Protein AF-E1JIX4-F1 (afdb_monomer_lite)

pLDDT: mean 81.87, std 12.46, range [42.34, 94.44]

Secondary structure (DSSP, 8-state):
-HHHHHHHHHHHHH-TTHHHHHHHHHHHHHHHHHHHHHHHHHHHHHHHHHHHHS---THHHHHHHHHHHHHHHHHHHHHHHHHHHHHHHHHHHHHSTTGGG--

InterPro domains:
  IPR026788 Transmembrane protein 141 [PF15110] (4-94)
  IPR026788 Transmembrane protein 141 [PTHR47229] (4-101)
  IPR038259 Tmem141 superfamily [G3DSA:1.10.3350.20] (1-102)

Foldseek 3Di:
DVVVVVVVVVVCVVQVCVVVLVVLLVVLLVVLVVQLVVQLVVQLVVVVVVCVVPVDDPVVSNVVSNVRSNVVSCVSSVVSNVVSVVVSVVVVVVVPPVVVPDD

Organism: Drosophila melanogaster (NCBI:txid7227)

Sequence (103 aa):
MNDIKRLKDQQREKHPGFDGYMDCMTRSLFTGLATFCLSFSGTYFAQKIVQSKIRYPIKYNILISSLVATGVSYQITSTRTKACQAAWMAFEDKHSVLKEKTF

Structure (mmCIF, N/CA/C/O backbone):
data_AF-E1JIX4-F1
#
_entry.id   AF-E1JIX4-F1
#
loop_
_atom_site.group_PDB
_atom_site.id
_atom_site.type_symbol
_atom_site.label_atom_id
_atom_site.label_alt_id
_atom_site.label_comp_id
_atom_site.label_asym_id
_atom_site.label_entity_id
_atom_site.label_seq_id
_atom_site.pdbx_PDB_ins_code
_atom_site.Cartn_x
_atom_site.Cartn_y
_atom_site.Cartn_z
_atom_site.occupancy
_atom_site.B_iso_or_equiv
_atom_site.auth_seq_id
_atom_site.auth_comp_id
_atom_site.auth_asym_id
_atom_site.auth_atom_id
_atom_site.pdbx_PDB_model_num
ATOM 1 N N . MET A 1 1 ? -7.346 -12.089 -28.274 1.00 60.09 1 MET A N 1
ATOM 2 C CA . MET A 1 1 ? -6.339 -11.893 -27.196 1.00 60.09 1 MET A CA 1
ATOM 3 C C . MET A 1 1 ? -5.037 -11.235 -27.668 1.00 60.09 1 MET A C 1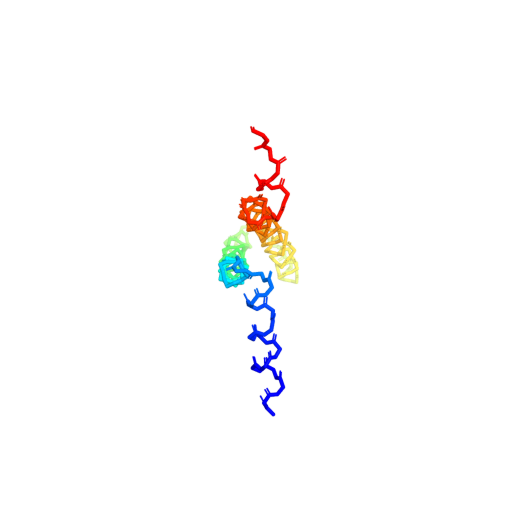
ATOM 5 O O . MET A 1 1 ? -4.305 -10.745 -26.817 1.00 60.09 1 MET A O 1
ATOM 9 N N . ASN A 1 2 ? -4.739 -11.178 -28.972 1.00 72.00 2 ASN A N 1
ATOM 10 C CA . ASN A 1 2 ? -3.469 -10.626 -29.470 1.00 72.00 2 ASN A CA 1
ATOM 11 C C . ASN A 1 2 ? -3.412 -9.088 -29.446 1.00 72.00 2 ASN A C 1
ATOM 13 O O . ASN A 1 2 ? -2.333 -8.521 -29.294 1.00 72.00 2 ASN A O 1
ATOM 17 N N . ASP A 1 3 ? -4.561 -8.412 -29.511 1.00 82.19 3 ASP A N 1
ATOM 18 C CA . ASP A 1 3 ? -4.598 -6.948 -29.569 1.00 82.19 3 ASP A CA 1
ATOM 19 C C . ASP A 1 3 ? -4.127 -6.276 -28.279 1.00 82.19 3 ASP A C 1
ATOM 21 O O . ASP A 1 3 ? -3.414 -5.283 -28.344 1.00 82.19 3 ASP A O 1
ATOM 25 N N . ILE A 1 4 ? -4.437 -6.840 -27.106 1.00 84.31 4 ILE A N 1
ATOM 26 C CA . ILE A 1 4 ? -4.042 -6.246 -25.818 1.00 84.31 4 ILE A CA 1
ATOM 27 C C . ILE A 1 4 ? -2.521 -6.265 -25.633 1.00 84.31 4 ILE A C 1
ATOM 29 O O . ILE A 1 4 ? -1.955 -5.294 -25.138 1.00 84.31 4 ILE A O 1
ATOM 33 N N . LYS A 1 5 ? -1.851 -7.347 -26.055 1.00 82.38 5 LYS A N 1
ATOM 34 C CA . LYS A 1 5 ? -0.385 -7.435 -25.986 1.00 82.38 5 LYS A CA 1
ATOM 35 C C . LYS A 1 5 ? 0.264 -6.411 -26.912 1.00 82.38 5 LYS A C 1
ATOM 37 O O . LYS A 1 5 ? 1.066 -5.618 -26.442 1.00 82.38 5 LYS A O 1
ATOM 42 N N . ARG A 1 6 ? -0.179 -6.344 -28.174 1.00 82.00 6 ARG A N 1
ATOM 43 C CA . ARG A 1 6 ? 0.319 -5.348 -29.134 1.00 82.00 6 ARG A CA 1
ATOM 44 C C . ARG A 1 6 ? 0.098 -3.920 -28.638 1.00 82.00 6 ARG A C 1
ATOM 46 O O . ARG A 1 6 ? 0.999 -3.103 -28.747 1.00 82.00 6 ARG A O 1
ATOM 53 N N . LEU A 1 7 ? -1.070 -3.628 -28.065 1.00 81.56 7 LEU A N 1
ATOM 54 C CA . LEU A 1 7 ? -1.348 -2.322 -27.472 1.00 81.56 7 LEU A CA 1
ATOM 55 C C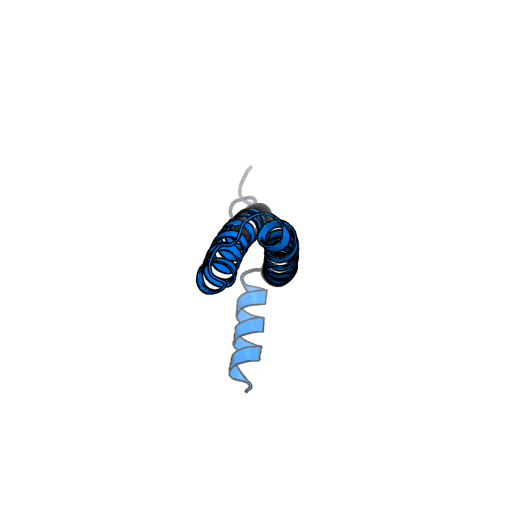 . LEU A 1 7 ? -0.391 -2.023 -26.317 1.00 81.56 7 LEU A C 1
ATOM 57 O O . LEU A 1 7 ? 0.164 -0.932 -26.270 1.00 81.56 7 LEU A O 1
ATOM 61 N N . LYS A 1 8 ? -0.153 -2.983 -25.416 1.00 78.38 8 LYS A N 1
ATOM 62 C CA . LYS A 1 8 ? 0.814 -2.819 -24.324 1.00 78.38 8 LYS A CA 1
ATOM 63 C C . LYS A 1 8 ? 2.218 -2.531 -24.857 1.00 78.38 8 LYS A C 1
ATOM 65 O O . LYS A 1 8 ? 2.850 -1.602 -24.370 1.00 78.38 8 LYS A O 1
ATOM 70 N N . ASP A 1 9 ? 2.668 -3.274 -25.863 1.00 80.25 9 ASP A N 1
ATOM 71 C CA . ASP A 1 9 ? 3.991 -3.089 -26.466 1.00 80.25 9 ASP A CA 1
ATOM 72 C C . ASP A 1 9 ? 4.103 -1.714 -27.151 1.00 80.25 9 ASP A C 1
ATOM 74 O O . ASP A 1 9 ? 5.048 -0.975 -26.895 1.00 80.25 9 ASP A O 1
ATOM 78 N N . GLN A 1 10 ? 3.076 -1.293 -27.897 1.00 79.19 10 GLN A N 1
ATOM 79 C CA . GLN A 1 10 ? 3.013 0.039 -28.514 1.00 79.19 10 GLN A CA 1
ATOM 80 C C . GLN A 1 10 ? 3.018 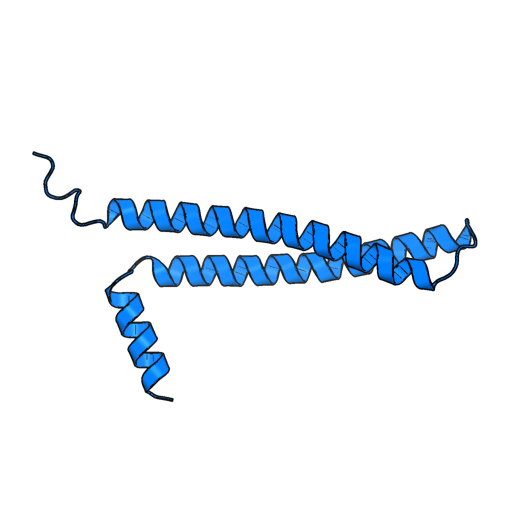1.186 -27.490 1.00 79.19 10 GLN A C 1
ATOM 82 O O . GLN A 1 10 ? 3.587 2.245 -27.752 1.00 79.19 10 GLN A O 1
ATOM 87 N N . GLN A 1 11 ? 2.361 1.015 -26.337 1.00 74.31 11 GLN A N 1
ATOM 88 C CA . GLN A 1 11 ? 2.394 2.008 -25.256 1.00 74.31 11 GLN A CA 1
ATOM 89 C C . GLN A 1 11 ? 3.762 2.032 -24.565 1.00 74.31 11 GLN A C 1
ATOM 91 O O . GLN A 1 11 ? 4.274 3.106 -24.257 1.00 74.31 11 GLN A O 1
ATOM 96 N N . ARG A 1 12 ? 4.374 0.858 -24.371 1.00 73.12 12 ARG A N 1
ATOM 97 C CA . ARG A 1 12 ? 5.698 0.695 -23.760 1.00 73.12 12 ARG A CA 1
ATOM 98 C C . ARG A 1 12 ? 6.809 1.332 -24.594 1.00 73.12 12 ARG A C 1
ATOM 100 O O . ARG A 1 12 ? 7.716 1.928 -24.027 1.00 73.12 12 ARG A O 1
ATOM 107 N N . GLU A 1 13 ? 6.717 1.249 -25.921 1.00 71.44 13 GLU A N 1
ATOM 108 C CA . GLU A 1 13 ? 7.655 1.907 -26.841 1.00 71.44 13 GLU A CA 1
ATOM 109 C C . GLU A 1 13 ? 7.564 3.437 -26.781 1.00 71.44 13 GLU A C 1
ATOM 111 O O . GLU A 1 13 ? 8.585 4.117 -26.832 1.00 71.44 13 GLU A O 1
ATOM 116 N N . LYS A 1 14 ? 6.353 3.991 -26.646 1.00 73.12 14 LYS A N 1
ATOM 117 C CA . LYS A 1 14 ? 6.146 5.447 -26.570 1.00 73.12 14 LYS A CA 1
ATOM 118 C C . LYS A 1 14 ? 6.488 6.031 -25.202 1.00 73.12 14 LYS A C 1
ATOM 120 O O . LYS A 1 14 ? 6.949 7.166 -25.127 1.00 73.12 14 LYS A O 1
ATOM 125 N N . HIS A 1 15 ? 6.263 5.263 -24.140 1.00 73.12 15 HIS A N 1
ATOM 126 C CA . HIS A 1 15 ? 6.416 5.699 -22.758 1.00 73.12 15 HIS A CA 1
ATOM 127 C C . HIS A 1 15 ? 7.289 4.692 -21.994 1.00 73.12 15 HIS A C 1
ATOM 129 O O . HIS A 1 15 ? 6.757 3.815 -21.308 1.00 73.12 15 HIS A O 1
ATOM 135 N N . PRO A 1 16 ? 8.632 4.800 -22.059 1.00 71.25 16 PRO A N 1
ATOM 136 C CA . PRO A 1 16 ? 9.530 3.865 -21.371 1.00 71.25 16 PRO A CA 1
ATOM 137 C C . PRO A 1 16 ? 9.334 3.852 -19.843 1.00 71.25 16 PRO A C 1
ATOM 139 O O . PRO A 1 16 ? 9.657 2.867 -19.183 1.00 71.25 16 PRO A O 1
ATOM 142 N N . GLY A 1 17 ? 8.749 4.914 -19.276 1.00 76.94 17 GLY A N 1
ATOM 143 C CA . GLY A 1 17 ? 8.379 5.002 -17.861 1.00 76.94 17 GLY A CA 1
ATOM 144 C C . GLY A 1 17 ? 7.085 4.268 -17.493 1.00 76.94 17 GLY A C 1
ATOM 145 O O . GLY A 1 17 ? 6.748 4.205 -16.305 1.00 76.94 17 GLY A O 1
ATOM 146 N N . PHE A 1 18 ? 6.355 3.705 -18.470 1.00 82.19 18 PHE A N 1
ATOM 147 C CA . PHE A 1 18 ? 4.996 3.224 -18.225 1.00 82.19 18 PHE A CA 1
ATOM 148 C C . PHE A 1 18 ? 4.888 1.994 -17.360 1.00 82.19 18 PHE A C 1
ATOM 150 O O . PHE A 1 18 ? 4.025 1.946 -16.481 1.00 82.19 18 PHE A O 1
ATOM 157 N N . ASP A 1 19 ? 5.816 1.059 -17.514 1.00 82.81 19 ASP A N 1
ATOM 158 C CA . ASP A 1 19 ? 5.862 -0.110 -16.644 1.00 82.81 19 ASP A CA 1
ATOM 159 C C . ASP A 1 19 ? 6.086 0.295 -15.176 1.00 82.81 19 ASP A C 1
ATOM 161 O O . ASP A 1 19 ? 5.399 -0.212 -14.290 1.00 82.81 19 ASP A O 1
ATOM 165 N N . GLY A 1 20 ? 6.976 1.261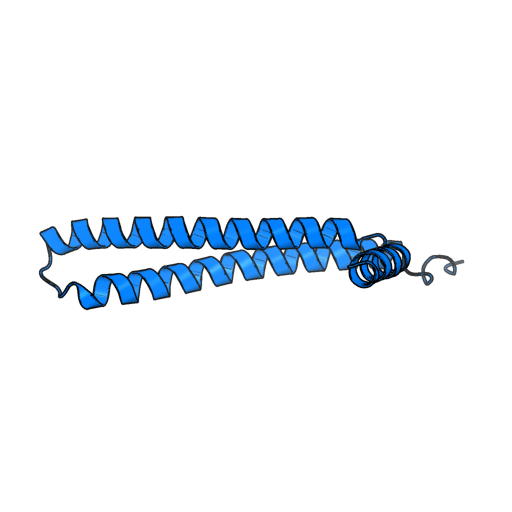 -14.913 1.00 84.88 20 GLY A N 1
ATOM 166 C CA . GLY A 1 20 ? 7.273 1.726 -13.553 1.00 84.88 20 GLY A CA 1
ATOM 167 C C . GLY A 1 20 ? 6.086 2.418 -12.879 1.00 84.88 20 GLY A C 1
ATOM 168 O O . GLY A 1 20 ? 5.813 2.207 -11.696 1.00 84.88 20 GLY A O 1
ATOM 169 N N . TYR A 1 21 ? 5.322 3.206 -13.631 1.00 86.31 21 TYR A N 1
ATOM 170 C CA . TYR A 1 21 ? 4.093 3.811 -13.117 1.00 86.31 21 TYR A CA 1
ATOM 171 C C . TYR A 1 21 ? 2.959 2.825 -12.942 1.00 86.31 21 TYR A C 1
ATOM 173 O O . TYR A 1 21 ? 2.251 2.928 -11.945 1.00 86.31 21 TYR A O 1
ATOM 181 N N . MET A 1 22 ? 2.792 1.863 -13.849 1.00 87.62 22 MET A N 1
ATOM 182 C CA . MET A 1 22 ? 1.782 0.817 -13.689 1.00 87.62 22 MET A CA 1
ATOM 183 C C . MET A 1 22 ? 2.066 -0.055 -12.466 1.00 87.62 22 MET A C 1
ATOM 185 O O . MET A 1 22 ? 1.132 -0.393 -11.735 1.00 87.62 22 MET A O 1
ATOM 189 N N . ASP A 1 23 ? 3.334 -0.363 -12.192 1.00 90.94 23 ASP A N 1
ATOM 190 C CA . ASP A 1 23 ? 3.738 -1.065 -10.972 1.00 90.94 23 ASP A CA 1
ATOM 191 C C . ASP A 1 23 ? 3.445 -0.219 -9.720 1.00 90.94 23 ASP A C 1
ATOM 193 O O . ASP A 1 23 ? 2.787 -0.674 -8.780 1.00 90.94 23 ASP A O 1
ATOM 197 N N . CYS A 1 24 ? 3.806 1.070 -9.749 1.00 91.88 24 CYS A N 1
ATOM 198 C CA . CYS A 1 24 ? 3.501 2.012 -8.670 1.00 91.88 24 CYS A CA 1
ATOM 199 C C . CYS A 1 24 ? 1.988 2.165 -8.428 1.00 91.88 24 CYS A C 1
ATOM 201 O O . CYS A 1 24 ? 1.534 2.144 -7.280 1.00 91.88 24 CYS A O 1
ATOM 203 N N . MET A 1 25 ? 1.188 2.270 -9.489 1.00 91.19 25 MET A N 1
ATOM 204 C CA . MET A 1 25 ? -0.272 2.373 -9.432 1.00 91.19 25 MET A CA 1
ATOM 205 C C . MET A 1 25 ? -0.903 1.109 -8.862 1.00 91.19 25 MET A C 1
ATOM 207 O O . MET A 1 25 ? -1.727 1.186 -7.951 1.00 91.19 25 MET A O 1
ATOM 211 N N . THR A 1 26 ? -0.471 -0.058 -9.337 1.00 92.62 26 THR A N 1
ATOM 212 C CA . THR A 1 26 ? -0.950 -1.357 -8.851 1.00 92.62 26 THR A CA 1
ATOM 213 C C . THR A 1 26 ? -0.629 -1.522 -7.368 1.00 92.62 26 THR A C 1
ATOM 215 O O . THR A 1 26 ? -1.504 -1.853 -6.566 1.00 92.62 26 THR A O 1
ATOM 218 N N . ARG A 1 27 ? 0.598 -1.188 -6.954 1.00 92.69 27 ARG A N 1
ATOM 219 C CA . ARG A 1 27 ? 1.007 -1.200 -5.543 1.00 92.69 27 ARG A CA 1
ATOM 220 C C . ARG A 1 27 ? 0.212 -0.210 -4.695 1.00 92.69 27 ARG A C 1
ATOM 222 O O . ARG A 1 27 ? -0.134 -0.519 -3.553 1.00 92.69 27 ARG A O 1
ATOM 229 N N . SER A 1 28 ? -0.089 0.968 -5.233 1.00 92.00 28 SER A N 1
ATOM 230 C CA . SER A 1 28 ? -0.905 1.986 -4.564 1.00 92.00 28 SER A CA 1
ATOM 231 C C . SER A 1 28 ? -2.335 1.502 -4.350 1.00 92.00 28 SER A C 1
ATOM 233 O O . SER A 1 28 ? -2.848 1.626 -3.238 1.00 92.00 28 SER A O 1
ATOM 235 N N . LEU A 1 29 ? -2.932 0.864 -5.361 1.00 93.06 29 LEU A N 1
ATOM 236 C CA . LEU A 1 29 ? -4.257 0.252 -5.284 1.00 93.06 29 LEU A CA 1
ATOM 237 C C . LEU A 1 29 ? -4.300 -0.865 -4.233 1.00 93.06 29 LEU A C 1
ATOM 239 O O . LEU A 1 29 ? -5.169 -0.852 -3.363 1.00 93.06 29 LEU A O 1
ATOM 243 N N . PHE A 1 30 ? -3.339 -1.794 -4.256 1.00 94.44 30 PHE A N 1
ATOM 244 C CA . PHE A 1 30 ? -3.270 -2.873 -3.264 1.00 94.44 30 PHE A CA 1
ATOM 245 C C . PHE A 1 30 ? -3.03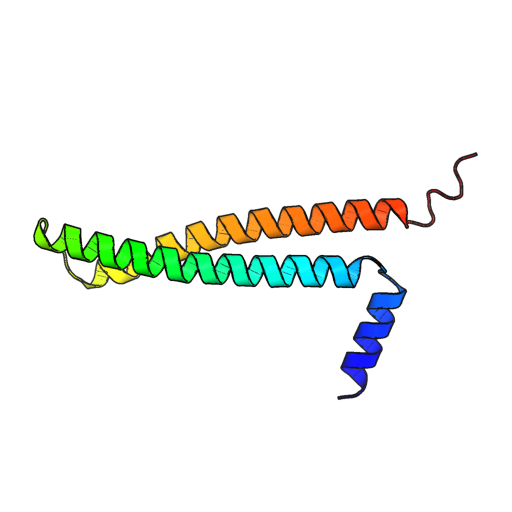8 -2.351 -1.846 1.00 94.44 30 PHE A C 1
ATOM 247 O O . PHE A 1 30 ? -3.630 -2.864 -0.899 1.00 94.44 30 PHE A O 1
ATOM 254 N N . THR A 1 31 ? -2.230 -1.301 -1.685 1.00 93.31 31 THR A N 1
ATOM 255 C CA . THR A 1 31 ? -2.033 -0.658 -0.378 1.00 93.31 31 THR A CA 1
ATOM 256 C C . THR A 1 31 ? -3.315 0.022 0.105 1.00 93.31 31 THR A C 1
ATOM 258 O O . THR A 1 31 ? -3.661 -0.083 1.283 1.00 93.31 31 THR A O 1
ATOM 261 N N . GLY A 1 32 ? -4.044 0.693 -0.792 1.00 92.81 32 GLY A N 1
ATOM 262 C CA . GLY A 1 32 ? -5.348 1.286 -0.499 1.00 92.81 32 GLY A CA 1
ATOM 263 C C . GLY A 1 32 ? -6.367 0.235 -0.064 1.00 92.81 32 GLY A C 1
ATOM 264 O O . GLY A 1 32 ? -7.005 0.402 0.971 1.00 92.81 32 GLY A O 1
ATOM 265 N N . LEU A 1 33 ? -6.446 -0.889 -0.781 1.00 94.44 33 LEU A N 1
ATOM 266 C CA . LEU A 1 33 ? -7.325 -2.013 -0.447 1.00 94.44 33 LEU A CA 1
ATOM 267 C C . LEU A 1 33 ? -6.953 -2.670 0.889 1.00 94.44 33 LEU A C 1
ATOM 269 O O . LEU A 1 33 ? -7.823 -2.924 1.718 1.00 94.44 33 LEU A O 1
ATOM 273 N N . ALA A 1 34 ? -5.664 -2.909 1.134 1.00 94.19 34 ALA A N 1
ATOM 274 C CA . ALA A 1 34 ? -5.197 -3.433 2.414 1.00 94.19 34 ALA A CA 1
ATOM 275 C C . ALA A 1 34 ? -5.570 -2.486 3.564 1.00 94.19 34 ALA A C 1
ATOM 277 O O . ALA A 1 34 ? -6.067 -2.925 4.600 1.00 94.19 34 ALA A O 1
ATOM 278 N N . THR A 1 35 ? -5.401 -1.177 3.360 1.00 93.38 35 THR A N 1
ATOM 279 C CA . THR A 1 35 ? -5.789 -0.176 4.356 1.00 93.38 35 THR A CA 1
ATOM 280 C C . THR A 1 35 ? -7.300 -0.136 4.566 1.00 93.38 35 THR A C 1
ATOM 282 O O . THR A 1 35 ? -7.746 -0.018 5.706 1.00 93.38 35 THR A O 1
ATOM 285 N N . PHE A 1 36 ? -8.099 -0.293 3.509 1.00 93.81 36 PHE A N 1
ATOM 286 C CA . PHE A 1 36 ? -9.553 -0.400 3.614 1.00 93.81 36 PHE A CA 1
ATOM 287 C C . PHE A 1 36 ? -9.950 -1.560 4.526 1.00 93.81 36 PHE A C 1
ATOM 289 O O . PHE A 1 36 ? -10.681 -1.362 5.492 1.00 93.81 36 PHE A O 1
ATOM 296 N N . CYS A 1 37 ? -9.406 -2.752 4.279 1.00 94.31 37 CYS A N 1
ATOM 297 C CA . CYS A 1 37 ? -9.696 -3.933 5.087 1.00 94.31 37 CYS A CA 1
ATOM 298 C C . CYS A 1 37 ? -9.258 -3.748 6.546 1.00 94.31 37 CYS A C 1
ATOM 300 O O . CYS A 1 37 ? -10.045 -3.988 7.458 1.00 94.31 37 CYS A O 1
ATOM 302 N N . LEU A 1 38 ? -8.032 -3.267 6.779 1.00 94.12 38 LEU A N 1
ATOM 303 C CA . LEU A 1 38 ? -7.506 -3.057 8.131 1.00 94.12 38 LEU A CA 1
ATOM 304 C C . LEU A 1 38 ? -8.293 -1.992 8.903 1.00 94.12 38 LEU A C 1
ATOM 306 O O . LEU A 1 38 ? -8.611 -2.193 10.074 1.00 94.12 38 LEU A O 1
ATOM 310 N N . SER A 1 39 ? -8.639 -0.878 8.258 1.00 92.25 39 SER A N 1
ATOM 311 C CA . SER A 1 39 ? -9.429 0.192 8.876 1.00 92.25 39 SER A CA 1
ATOM 312 C C . SER A 1 39 ? -10.872 -0.238 9.131 1.00 92.25 39 SER A C 1
ATOM 314 O O . SER A 1 39 ? -11.404 0.045 10.205 1.00 92.25 39 SER A O 1
ATOM 316 N N . PHE A 1 40 ? -11.494 -0.984 8.216 1.00 92.00 40 PHE A N 1
ATOM 317 C CA . PHE A 1 40 ? -12.828 -1.545 8.417 1.00 92.00 40 PHE A CA 1
ATOM 318 C C . PHE A 1 40 ? -12.846 -2.532 9.589 1.00 92.00 40 PHE A C 1
ATOM 320 O O . PHE A 1 40 ? -13.645 -2.376 10.510 1.00 92.00 40 PHE A O 1
ATOM 327 N N . SER A 1 41 ? -11.930 -3.506 9.612 1.00 91.69 41 SER A N 1
ATOM 328 C CA . SER A 1 41 ? -11.826 -4.463 10.716 1.00 91.69 41 SER A CA 1
ATOM 329 C C . SER A 1 41 ? -11.510 -3.761 12.037 1.00 91.69 41 SER A C 1
ATOM 331 O O . SER A 1 41 ? -12.199 -3.992 13.028 1.00 91.69 41 SER A O 1
ATOM 333 N N . GLY A 1 42 ? -10.525 -2.859 12.057 1.00 90.69 42 GLY A N 1
ATOM 334 C CA . GLY A 1 42 ? -10.131 -2.117 13.256 1.00 90.69 42 GLY A CA 1
ATOM 335 C C . GLY A 1 42 ? -11.266 -1.265 13.826 1.00 90.69 42 GLY A C 1
ATOM 336 O O . GLY A 1 42 ? -11.549 -1.336 15.021 1.00 90.69 42 GLY A O 1
ATOM 337 N N . THR A 1 43 ? -11.973 -0.515 12.975 1.00 88.44 43 THR A N 1
ATOM 338 C CA . THR A 1 43 ? -13.137 0.278 13.403 1.00 88.44 43 THR 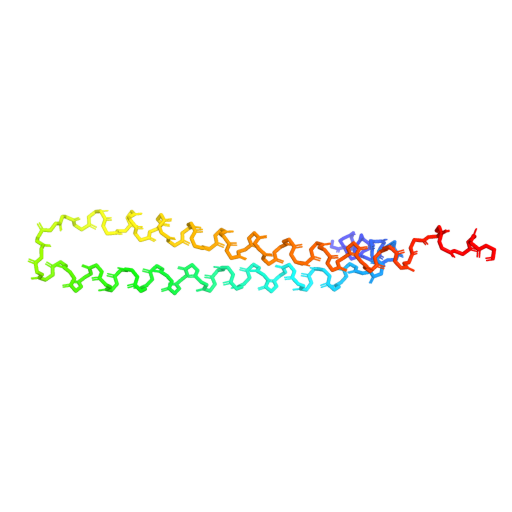A CA 1
ATOM 339 C C . THR A 1 43 ? -14.290 -0.606 13.860 1.00 88.44 43 THR A C 1
ATOM 341 O O . THR A 1 43 ? -14.897 -0.297 14.879 1.00 88.44 43 THR A O 1
ATOM 344 N N . TYR A 1 44 ? -14.557 -1.729 13.190 1.00 86.12 44 TYR A N 1
ATOM 345 C CA . TYR A 1 44 ? -15.613 -2.661 13.589 1.00 86.12 44 TYR A CA 1
ATOM 346 C C . TYR A 1 44 ? -15.340 -3.293 14.963 1.00 86.12 44 TYR A C 1
ATOM 348 O O . TYR A 1 44 ? -16.231 -3.335 15.814 1.00 86.12 44 TYR A O 1
ATOM 356 N N . PHE A 1 45 ? -14.106 -3.738 15.225 1.00 87.25 45 PHE A N 1
ATOM 357 C CA . PHE A 1 45 ? -13.718 -4.260 16.540 1.00 87.25 45 PHE A CA 1
ATOM 358 C C . PHE A 1 45 ? -13.740 -3.171 17.617 1.00 87.25 45 PHE A C 1
ATOM 360 O O . PHE A 1 45 ? -14.279 -3.400 18.701 1.00 87.25 45 PHE A O 1
ATOM 367 N N . ALA A 1 46 ? -13.240 -1.968 17.319 1.00 86.75 46 ALA A N 1
ATOM 368 C CA . ALA A 1 46 ? -13.306 -0.833 18.240 1.00 86.75 46 ALA A CA 1
ATOM 369 C C . ALA A 1 46 ? -14.759 -0.481 18.596 1.00 86.75 46 ALA A C 1
ATOM 371 O O . ALA A 1 46 ? -15.104 -0.337 19.768 1.00 86.75 46 ALA A O 1
ATOM 372 N N . GLN A 1 47 ? -15.642 -0.435 17.601 1.00 82.88 47 GLN A N 1
ATOM 373 C CA . GLN A 1 47 ? -17.076 -0.236 17.785 1.00 82.88 47 GLN A CA 1
ATOM 374 C C . GLN A 1 47 ? -17.721 -1.347 18.613 1.00 82.88 47 GLN A C 1
ATOM 376 O O . GLN A 1 47 ? -18.542 -1.053 19.475 1.00 82.88 47 GLN A O 1
ATOM 381 N N . LYS A 1 48 ? -17.340 -2.615 18.418 1.00 81.94 48 LYS A N 1
ATOM 382 C CA . LYS A 1 48 ? -17.819 -3.730 19.252 1.00 81.94 48 LYS A CA 1
ATOM 383 C C . LYS A 1 48 ? -17.413 -3.581 20.719 1.00 81.94 48 LYS A C 1
ATOM 385 O O . LYS A 1 48 ? -18.236 -3.831 21.596 1.00 81.94 48 LYS A O 1
ATOM 390 N N . ILE A 1 49 ? -16.191 -3.123 20.989 1.00 83.75 49 ILE A N 1
ATOM 391 C CA . ILE A 1 49 ? -15.720 -2.837 22.353 1.00 83.75 49 ILE A CA 1
ATOM 392 C C . ILE A 1 49 ? -16.506 -1.665 22.956 1.00 83.75 49 ILE A C 1
ATOM 394 O O . ILE A 1 49 ? -16.954 -1.744 24.099 1.00 83.75 49 ILE A O 1
ATOM 398 N N . VAL A 1 50 ? -16.737 -0.597 22.187 1.00 82.38 50 VAL A N 1
ATOM 399 C CA . VAL A 1 50 ? -17.520 0.568 22.634 1.00 82.38 50 VAL A CA 1
ATOM 400 C C . VAL A 1 50 ? -18.990 0.208 22.859 1.00 82.38 50 VAL A C 1
ATOM 402 O O . VAL A 1 50 ? -19.575 0.676 23.833 1.00 82.38 50 VAL A O 1
ATOM 405 N N . GLN A 1 51 ? -19.576 -0.675 22.044 1.00 76.25 51 GLN A N 1
ATOM 406 C CA . GLN A 1 51 ? -20.947 -1.171 22.231 1.00 76.25 51 GLN A CA 1
ATOM 407 C C . GLN A 1 51 ? -21.157 -1.889 23.563 1.00 76.25 51 GLN A C 1
ATOM 409 O O . GLN A 1 51 ? -22.265 -1.861 24.094 1.00 76.25 51 GLN A O 1
ATOM 414 N N . SER A 1 52 ? -20.105 -2.495 24.120 1.00 77.31 52 SER A N 1
ATOM 415 C CA . SER A 1 52 ? -20.147 -3.081 25.465 1.00 77.31 52 SER A CA 1
ATOM 416 C C . SER A 1 52 ? -20.412 -2.023 26.548 1.00 77.31 52 SER A C 1
ATOM 418 O O . SER A 1 52 ? -21.025 -2.318 27.569 1.00 77.31 52 SER A O 1
ATOM 420 N N . LYS A 1 53 ? -20.002 -0.767 26.311 1.00 77.06 53 LYS A N 1
ATOM 421 C CA . LYS A 1 53 ? -20.201 0.359 27.239 1.00 77.06 53 LYS A CA 1
ATOM 422 C C . LYS A 1 53 ? -21.387 1.257 26.877 1.00 77.06 53 LYS A C 1
ATOM 424 O O . LYS A 1 53 ? -22.014 1.814 27.769 1.00 77.06 53 LYS A O 1
ATOM 429 N N . ILE A 1 54 ? -21.684 1.430 25.589 1.00 73.25 54 ILE A N 1
ATOM 430 C CA . ILE A 1 54 ? -22.681 2.381 25.080 1.00 73.25 54 ILE A CA 1
ATOM 431 C C . ILE A 1 54 ? -23.617 1.631 24.132 1.00 73.25 54 ILE A C 1
ATOM 433 O O . ILE A 1 54 ? -23.222 1.214 23.045 1.00 73.25 54 ILE A O 1
ATOM 437 N N . ARG A 1 55 ? -24.875 1.439 24.536 1.00 67.25 55 ARG A N 1
ATOM 438 C CA . ARG A 1 55 ? -25.854 0.632 23.792 1.00 67.25 55 ARG A CA 1
ATOM 439 C C . ARG A 1 55 ? -26.430 1.417 22.609 1.00 67.25 55 ARG A C 1
ATOM 441 O O . ARG A 1 55 ? -27.507 1.993 22.711 1.00 67.25 55 ARG A O 1
ATOM 448 N N . TYR A 1 56 ? -25.719 1.432 21.483 1.00 68.56 56 TYR A N 1
ATOM 449 C CA . TYR A 1 56 ? -26.192 2.016 20.222 1.00 68.56 56 TYR A CA 1
ATOM 450 C C . TYR A 1 56 ? -26.461 0.929 19.156 1.00 68.56 56 TYR A C 1
ATOM 452 O O . TYR A 1 56 ? -25.884 -0.161 19.224 1.00 68.56 56 TYR A O 1
ATOM 460 N N . PRO A 1 57 ? -27.364 1.164 18.181 1.00 70.19 57 PRO A N 1
ATOM 461 C CA . PRO A 1 57 ? -27.811 0.110 17.277 1.00 70.19 57 PRO A CA 1
ATOM 462 C C . PRO A 1 57 ? -26.740 -0.289 16.254 1.00 70.19 57 PRO A C 1
ATOM 464 O O . PRO A 1 57 ? -26.108 0.553 15.616 1.00 70.19 57 PRO A O 1
ATOM 467 N N . ILE A 1 58 ? -26.605 -1.604 16.039 1.00 70.75 58 ILE A N 1
ATOM 468 C CA . ILE A 1 58 ? -25.570 -2.241 15.203 1.00 70.75 58 ILE A CA 1
ATOM 469 C C . ILE A 1 58 ? -25.526 -1.745 13.751 1.00 70.75 58 ILE A C 1
ATOM 471 O O . ILE A 1 58 ? -24.482 -1.821 13.111 1.00 70.75 58 ILE A O 1
ATOM 475 N N . LYS A 1 59 ? -26.635 -1.198 13.237 1.00 73.12 59 LYS A N 1
ATOM 476 C CA . LYS A 1 59 ? -26.734 -0.671 11.869 1.00 73.12 59 LYS A CA 1
ATOM 477 C C . LYS A 1 59 ? -25.756 0.484 11.619 1.00 73.12 59 LYS A C 1
ATOM 479 O O . LYS A 1 59 ? -25.208 0.582 10.526 1.00 73.12 59 LYS A O 1
ATOM 484 N N . TYR A 1 60 ? -25.487 1.310 12.633 1.00 77.69 60 TYR A N 1
ATOM 485 C CA . TYR A 1 60 ? -24.548 2.425 12.496 1.00 77.69 60 TYR A CA 1
ATOM 486 C C . TYR A 1 60 ? -23.084 1.982 12.500 1.00 77.69 60 TYR A C 1
ATOM 488 O O . TYR A 1 60 ? -22.250 2.713 11.975 1.00 77.69 60 TYR A O 1
ATOM 496 N N . ASN A 1 61 ? -22.764 0.786 13.016 1.00 78.44 61 ASN A N 1
ATOM 497 C CA . ASN A 1 61 ? -21.386 0.287 13.035 1.00 78.44 61 ASN A CA 1
ATOM 498 C C . ASN A 1 61 ? -20.820 0.205 11.631 1.00 78.44 61 ASN A C 1
ATOM 500 O O . ASN A 1 61 ? -19.841 0.864 11.303 1.00 78.44 61 ASN A O 1
ATOM 504 N N . ILE A 1 62 ? -21.502 -0.580 10.799 1.00 83.38 62 ILE A N 1
ATOM 505 C CA . ILE A 1 62 ? -21.047 -0.901 9.453 1.00 83.38 62 ILE A CA 1
ATOM 506 C C . ILE A 1 62 ? -20.984 0.377 8.623 1.00 83.38 62 ILE A C 1
ATOM 508 O O . ILE A 1 62 ? -19.983 0.604 7.958 1.00 83.38 62 ILE A O 1
ATOM 512 N N . LEU A 1 63 ? -21.993 1.250 8.730 1.00 87.44 63 LEU A N 1
ATOM 513 C CA . LEU A 1 63 ? -22.007 2.516 8.001 1.00 87.44 63 LEU A CA 1
ATOM 514 C C . LEU A 1 63 ? -20.809 3.401 8.373 1.00 87.44 63 LEU A C 1
ATOM 516 O O . LEU A 1 63 ? -20.087 3.854 7.488 1.00 87.44 63 LEU A O 1
ATOM 520 N N . ILE A 1 64 ? -20.567 3.618 9.670 1.00 86.31 64 ILE A N 1
ATOM 521 C CA . ILE A 1 64 ? -19.453 4.453 10.135 1.00 86.31 64 ILE A CA 1
ATOM 522 C C . ILE A 1 64 ? -18.114 3.807 9.759 1.00 86.31 64 ILE A C 1
ATOM 524 O O . ILE A 1 64 ? -17.241 4.492 9.234 1.00 86.31 64 ILE A O 1
ATOM 528 N N . SER A 1 65 ? -17.960 2.496 9.956 1.00 88.38 65 SER A N 1
ATOM 529 C CA . SER A 1 65 ? -16.754 1.755 9.571 1.00 88.38 65 SER A CA 1
ATOM 530 C C . SER A 1 65 ? -16.472 1.855 8.078 1.00 88.38 65 SER A C 1
ATOM 532 O O . SER A 1 65 ? -15.338 2.123 7.695 1.00 88.38 65 SER A O 1
ATOM 534 N N . SER A 1 66 ? -17.486 1.698 7.226 1.00 90.62 66 SER A N 1
ATOM 535 C CA . SER A 1 66 ? -17.348 1.818 5.773 1.00 90.62 66 SER A CA 1
ATOM 536 C C . SER A 1 66 ? -17.005 3.241 5.340 1.00 90.62 66 SER A C 1
ATOM 538 O O . SER A 1 66 ? -16.136 3.411 4.486 1.00 90.62 66 SER A O 1
ATOM 540 N N . LEU A 1 67 ? -17.632 4.265 5.926 1.00 91.94 67 LEU A N 1
ATOM 541 C CA . LEU A 1 67 ? -17.327 5.667 5.618 1.00 91.94 67 LEU A CA 1
ATOM 542 C C . LEU A 1 67 ? -15.896 6.032 6.025 1.00 91.94 67 LEU A C 1
ATOM 544 O O . LEU A 1 67 ? -15.155 6.600 5.221 1.00 91.94 67 LEU A O 1
ATOM 548 N N . VAL A 1 68 ? -15.483 5.652 7.238 1.00 91.50 68 VAL A N 1
ATOM 549 C CA . VAL A 1 68 ? -14.117 5.876 7.733 1.00 91.50 68 VAL A CA 1
ATOM 550 C C . VAL A 1 68 ? -13.109 5.124 6.867 1.00 91.50 68 VAL A C 1
ATOM 552 O O . VAL A 1 68 ? -12.150 5.728 6.389 1.00 91.50 68 VAL A O 1
ATOM 555 N N . ALA A 1 69 ? -13.343 3.837 6.599 1.00 92.06 69 ALA A N 1
ATOM 556 C CA . ALA A 1 69 ? -12.450 3.028 5.776 1.00 92.06 69 ALA A CA 1
ATOM 557 C C . ALA A 1 69 ? -12.312 3.592 4.358 1.00 92.06 69 ALA A C 1
ATOM 559 O O . ALA A 1 69 ? -11.198 3.693 3.844 1.00 92.06 69 ALA A O 1
ATOM 560 N N . THR A 1 70 ? -13.412 4.031 3.743 1.00 92.94 70 THR A N 1
ATOM 561 C CA . THR A 1 70 ? -13.400 4.653 2.409 1.00 92.94 70 THR A CA 1
ATOM 562 C C . THR A 1 70 ? -12.613 5.958 2.415 1.00 92.94 70 THR A C 1
ATOM 564 O O . THR A 1 70 ? -11.749 6.145 1.561 1.00 92.94 70 THR A O 1
ATOM 567 N N . GLY A 1 71 ? -12.847 6.838 3.393 1.00 94.19 71 GLY A N 1
ATOM 568 C CA . GLY A 1 71 ? -12.133 8.112 3.503 1.00 94.19 71 GLY A CA 1
ATOM 569 C C . GLY A 1 71 ? -10.625 7.927 3.678 1.00 94.19 71 GLY A C 1
ATOM 570 O O . GLY A 1 71 ? -9.838 8.531 2.949 1.00 94.19 71 GLY A O 1
ATOM 571 N N . VAL A 1 72 ? -10.214 7.040 4.590 1.00 92.75 72 VAL A N 1
ATOM 572 C CA . VAL A 1 72 ? -8.793 6.732 4.832 1.00 92.75 72 VAL A CA 1
ATOM 573 C C . VAL A 1 72 ? -8.153 6.113 3.587 1.00 92.75 72 VAL A C 1
ATOM 575 O O . VAL A 1 72 ? -7.074 6.531 3.163 1.00 92.75 72 VAL A O 1
ATOM 578 N N . SER A 1 73 ? -8.832 5.155 2.960 1.00 92.19 73 SER A N 1
ATOM 579 C CA . SER A 1 73 ? -8.318 4.473 1.767 1.00 92.19 73 SER A CA 1
ATOM 580 C C . SER A 1 73 ? -8.200 5.422 0.583 1.00 92.19 73 SER A C 1
ATOM 582 O O . SER A 1 73 ? -7.201 5.379 -0.132 1.00 92.19 73 SER A O 1
ATOM 584 N N . TYR A 1 74 ? -9.168 6.322 0.402 1.00 93.31 74 TYR A N 1
ATOM 585 C CA . TYR A 1 74 ? -9.131 7.344 -0.637 1.00 93.31 74 TYR A CA 1
ATOM 586 C C . TYR A 1 74 ? -7.967 8.316 -0.438 1.00 93.31 74 TYR A C 1
ATOM 588 O O . TYR A 1 74 ? -7.253 8.610 -1.395 1.00 93.31 74 TYR A O 1
ATOM 596 N N . GLN A 1 75 ? -7.726 8.771 0.795 1.00 93.75 75 GLN A N 1
ATOM 597 C CA . GLN A 1 75 ? -6.603 9.658 1.119 1.00 93.75 75 GLN A CA 1
ATOM 598 C C . GLN A 1 75 ? -5.250 9.005 0.815 1.00 93.75 75 GLN A C 1
ATOM 600 O O . GLN A 1 75 ? -4.402 9.593 0.137 1.00 93.75 75 GLN A O 1
ATOM 605 N N . ILE A 1 76 ? -5.057 7.762 1.263 1.00 90.81 76 ILE A N 1
ATOM 606 C CA . ILE A 1 76 ? -3.812 7.016 1.038 1.00 90.81 76 ILE A CA 1
ATOM 607 C C . ILE A 1 76 ? -3.611 6.734 -0.447 1.00 90.81 76 ILE A C 1
ATOM 609 O O . ILE A 1 76 ? -2.521 6.967 -0.971 1.00 90.81 76 ILE A O 1
ATOM 613 N N . THR A 1 77 ? -4.660 6.274 -1.129 1.00 92.50 77 THR A N 1
ATOM 614 C CA . THR A 1 77 ? -4.604 5.982 -2.565 1.00 92.50 77 THR A CA 1
ATOM 615 C C . THR A 1 77 ? -4.295 7.253 -3.343 1.00 92.50 77 THR A C 1
ATOM 617 O O . THR A 1 77 ? -3.336 7.270 -4.099 1.00 92.50 77 THR A O 1
ATOM 620 N N . SER A 1 78 ? -5.003 8.355 -3.083 1.00 92.50 78 SER A N 1
ATOM 621 C CA . SER A 1 78 ? -4.780 9.639 -3.761 1.00 92.50 78 SER A CA 1
ATOM 622 C C . SER A 1 78 ? -3.363 10.169 -3.559 1.00 92.50 78 SER A C 1
ATOM 624 O O . SER A 1 78 ? -2.742 10.650 -4.504 1.00 92.50 78 SER A O 1
ATOM 626 N N . THR A 1 79 ? -2.825 10.067 -2.342 1.00 92.75 79 THR A N 1
ATOM 627 C CA . THR A 1 79 ? -1.465 10.534 -2.033 1.00 92.75 79 THR A CA 1
ATOM 628 C C . THR A 1 79 ? -0.416 9.708 -2.770 1.00 92.75 79 THR A C 1
ATOM 630 O O . THR A 1 79 ? 0.497 10.264 -3.382 1.00 92.75 79 THR A O 1
ATOM 633 N N . ARG A 1 80 ? -0.563 8.378 -2.768 1.00 91.25 80 ARG A N 1
ATOM 634 C CA . ARG A 1 80 ? 0.360 7.484 -3.475 1.00 91.25 80 ARG A CA 1
ATOM 635 C C . ARG A 1 80 ? 0.242 7.617 -4.989 1.00 91.25 80 ARG A C 1
ATOM 637 O O . ARG A 1 80 ? 1.263 7.707 -5.655 1.00 91.25 80 ARG A O 1
ATOM 644 N N . THR A 1 81 ? -0.971 7.735 -5.516 1.00 90.88 81 THR A N 1
ATOM 645 C CA . THR A 1 81 ? -1.222 7.990 -6.937 1.00 90.88 81 THR A CA 1
ATOM 646 C C . THR A 1 81 ? -0.567 9.291 -7.397 1.00 90.88 81 THR A C 1
ATOM 648 O O . THR A 1 81 ? 0.118 9.292 -8.416 1.00 90.88 81 THR A O 1
ATOM 651 N N . LYS A 1 82 ? -0.686 10.380 -6.622 1.00 91.81 82 LYS A N 1
ATOM 652 C CA . LYS A 1 82 ? 0.017 11.643 -6.911 1.00 91.81 82 LYS A CA 1
ATOM 653 C C . LYS A 1 82 ? 1.535 11.470 -6.911 1.00 91.81 82 LYS A C 1
ATOM 655 O O . LYS A 1 82 ? 2.201 12.027 -7.776 1.00 91.81 82 LYS A O 1
ATOM 660 N N . ALA A 1 83 ? 2.082 10.678 -5.987 1.00 91.00 83 ALA A N 1
ATOM 661 C CA . ALA A 1 83 ? 3.511 10.369 -5.968 1.00 91.00 83 ALA A CA 1
ATOM 662 C C . ALA A 1 83 ? 3.945 9.543 -7.195 1.00 91.00 83 ALA A C 1
ATOM 664 O O . ALA A 1 83 ? 4.964 9.860 -7.803 1.00 91.00 83 ALA A O 1
ATOM 665 N N . CYS A 1 84 ? 3.158 8.541 -7.605 1.00 90.62 84 CYS A N 1
ATOM 666 C CA . CYS A 1 84 ? 3.408 7.765 -8.825 1.00 90.62 84 CYS A CA 1
ATOM 667 C C . CYS A 1 84 ? 3.372 8.652 -10.074 1.00 90.62 84 CYS A C 1
ATOM 669 O O . CYS A 1 84 ? 4.237 8.541 -10.938 1.00 90.62 84 CYS A O 1
ATOM 671 N N . GLN A 1 85 ? 2.397 9.560 -10.153 1.00 89.62 85 GLN A N 1
ATOM 672 C CA . GLN A 1 85 ? 2.273 10.512 -11.252 1.00 89.62 85 GLN A CA 1
ATOM 673 C C . GLN A 1 85 ? 3.443 11.503 -11.279 1.00 89.62 85 GLN A C 1
ATOM 675 O O . GLN A 1 85 ? 3.999 11.759 -12.341 1.00 89.62 85 GLN A O 1
ATOM 680 N N . ALA A 1 86 ? 3.868 12.029 -10.129 1.00 89.75 86 ALA A N 1
ATOM 681 C CA . ALA A 1 86 ? 5.031 12.912 -10.052 1.00 89.75 86 ALA A CA 1
ATOM 682 C C . ALA A 1 86 ? 6.324 12.197 -10.484 1.00 89.75 86 ALA A C 1
ATOM 684 O O . ALA A 1 86 ? 7.129 12.770 -11.214 1.00 89.75 86 ALA A O 1
ATOM 685 N N . ALA A 1 87 ? 6.502 10.934 -10.081 1.00 86.75 87 ALA A N 1
ATOM 686 C CA . ALA A 1 87 ? 7.640 10.115 -10.494 1.00 86.75 87 ALA A CA 1
ATOM 687 C C . ALA A 1 87 ? 7.634 9.831 -12.004 1.00 86.75 87 ALA A C 1
ATOM 689 O O . ALA A 1 87 ? 8.685 9.892 -12.639 1.00 86.75 87 ALA A O 1
ATOM 690 N N . TRP A 1 88 ? 6.457 9.571 -12.581 1.00 85.62 88 TRP A N 1
ATOM 691 C CA . TRP A 1 88 ? 6.288 9.438 -14.026 1.00 85.62 88 TRP A CA 1
ATOM 692 C C . TRP A 1 88 ? 6.679 10.717 -14.761 1.00 85.62 88 TRP A C 1
ATOM 694 O O . TRP A 1 88 ? 7.504 10.659 -15.666 1.00 85.62 88 TRP A O 1
ATOM 704 N N . MET A 1 89 ? 6.132 11.869 -14.357 1.00 83.94 89 MET A N 1
ATOM 705 C CA . MET A 1 89 ? 6.421 13.150 -15.012 1.00 83.94 89 MET A CA 1
ATOM 706 C C . MET A 1 89 ? 7.917 13.465 -14.944 1.00 83.94 89 MET A C 1
ATOM 708 O O . MET A 1 89 ? 8.518 13.824 -15.946 1.00 83.94 89 MET A O 1
ATOM 712 N N . ALA A 1 90 ? 8.555 13.216 -13.796 1.00 83.75 90 ALA A N 1
ATOM 713 C CA . ALA A 1 90 ? 9.996 13.396 -13.637 1.00 83.75 90 ALA A CA 1
ATOM 714 C C . ALA A 1 90 ? 10.839 12.435 -14.498 1.00 83.75 90 ALA A C 1
ATOM 716 O O . ALA A 1 90 ? 11.993 12.743 -14.811 1.00 83.75 90 ALA A O 1
ATOM 717 N N . PHE A 1 91 ? 10.304 11.262 -14.846 1.00 79.75 91 PHE A N 1
ATOM 718 C CA . PHE A 1 91 ? 10.942 10.326 -15.767 1.00 79.75 91 PHE A CA 1
ATOM 719 C C . PHE A 1 91 ? 10.751 10.779 -17.217 1.00 79.75 91 PHE A C 1
ATOM 721 O O . PHE A 1 91 ? 11.723 10.871 -17.962 1.00 79.75 91 PHE A O 1
ATOM 728 N N . GLU A 1 92 ? 9.529 11.134 -17.610 1.00 74.50 92 GLU A N 1
ATOM 729 C CA . GLU A 1 92 ? 9.241 11.625 -18.958 1.00 74.50 92 GLU A CA 1
ATOM 730 C C . GLU A 1 92 ? 9.930 12.947 -19.271 1.00 74.50 92 GLU A C 1
ATOM 732 O O . GLU A 1 92 ? 10.463 13.087 -20.364 1.00 74.50 92 GLU A O 1
ATOM 737 N N . ASP A 1 93 ? 10.034 13.878 -18.324 1.00 73.94 93 ASP A N 1
ATOM 738 C CA . ASP A 1 93 ? 10.755 15.140 -18.525 1.00 73.94 93 ASP A CA 1
ATOM 739 C C . ASP A 1 93 ? 12.227 14.905 -18.896 1.00 73.94 93 ASP A C 1
ATOM 741 O O . ASP A 1 93 ? 12.805 15.657 -19.685 1.00 73.94 93 ASP A O 1
ATOM 745 N N . LYS A 1 94 ? 12.841 13.837 -18.368 1.00 65.19 94 LYS A N 1
ATOM 746 C CA . LYS A 1 94 ? 14.220 13.440 -18.700 1.00 65.19 94 LYS A CA 1
ATOM 747 C C . LYS A 1 94 ? 14.343 12.781 -20.073 1.00 65.19 94 LYS A C 1
ATOM 749 O O . LYS A 1 94 ? 15.427 12.817 -20.644 1.00 65.19 94 LYS A O 1
ATOM 754 N N . HIS A 1 95 ? 13.262 12.196 -20.582 1.00 58.34 95 HIS A N 1
ATOM 755 C CA . HIS A 1 95 ? 13.213 11.498 -21.870 1.00 58.34 95 HIS A CA 1
ATOM 756 C C . HIS A 1 95 ? 12.474 12.280 -22.963 1.00 58.34 95 HIS A C 1
ATOM 758 O O . HIS A 1 95 ? 12.440 11.847 -24.114 1.00 58.34 95 HIS A O 1
ATOM 764 N N . SER A 1 96 ? 11.908 13.442 -22.635 1.00 55.16 96 SER A N 1
ATOM 765 C CA . SER A 1 96 ? 11.315 14.335 -23.614 1.00 55.16 96 SER A CA 1
ATOM 766 C C . SER A 1 96 ? 12.412 14.835 -24.556 1.00 55.16 96 SER A C 1
ATOM 768 O O . SER A 1 96 ? 13.439 15.374 -24.136 1.00 55.16 96 SER A O 1
ATOM 770 N N . VAL A 1 97 ? 12.168 14.674 -25.856 1.00 53.94 97 VAL A N 1
ATOM 771 C CA . VAL A 1 97 ? 12.989 15.117 -27.003 1.00 53.94 97 VAL A CA 1
ATOM 772 C C . VAL A 1 97 ? 13.328 16.622 -27.018 1.00 53.94 97 VAL A C 1
ATOM 774 O O . VAL A 1 97 ? 13.908 17.131 -27.972 1.00 53.94 97 VAL A O 1
ATOM 777 N N . LEU A 1 98 ? 12.974 17.357 -25.964 1.00 51.47 98 LEU A N 1
ATOM 778 C CA . LEU A 1 98 ? 13.222 18.782 -25.798 1.00 51.47 98 LEU A CA 1
ATOM 779 C C . LEU A 1 98 ? 14.543 19.084 -25.070 1.00 51.47 98 LEU A C 1
ATOM 781 O O . LEU A 1 98 ? 15.013 20.215 -25.161 1.00 51.47 98 LEU A O 1
ATOM 785 N N . LYS A 1 99 ? 15.190 18.109 -24.408 1.00 52.25 99 LYS A N 1
ATOM 786 C CA . LYS A 1 99 ? 16.506 18.329 -23.767 1.00 52.25 99 LYS A CA 1
ATOM 787 C C . LYS A 1 99 ? 17.729 18.088 -24.654 1.00 52.25 99 LYS A C 1
ATOM 789 O O . LYS A 1 99 ? 18.815 18.505 -24.269 1.00 52.25 99 LYS A O 1
ATOM 794 N N . GLU A 1 100 ? 17.571 17.533 -25.854 1.00 53.44 100 GLU A N 1
ATOM 795 C CA . GLU A 1 100 ? 18.682 17.349 -26.810 1.00 53.44 100 GLU A CA 1
ATOM 796 C C . GLU A 1 100 ? 18.950 18.601 -27.679 1.00 53.44 100 GLU A C 1
ATOM 798 O O . GLU A 1 100 ? 19.821 18.599 -28.541 1.00 53.44 100 GLU A O 1
ATOM 803 N N . LYS A 1 101 ? 18.228 19.708 -27.439 1.00 47.69 101 LYS A N 1
ATOM 804 C CA . LYS A 1 101 ? 18.424 21.006 -28.119 1.00 47.69 101 LYS A CA 1
ATOM 805 C C . LYS A 1 101 ? 18.725 22.173 -27.175 1.00 47.69 101 LYS A C 1
ATOM 807 O O . LYS A 1 101 ? 18.421 23.320 -27.498 1.00 47.69 101 LYS A O 1
ATOM 812 N N . THR A 1 102 ? 19.341 21.903 -26.028 1.00 45.75 102 THR A N 1
ATOM 813 C CA . THR A 1 102 ? 20.001 22.972 -25.265 1.00 45.75 102 THR A CA 1
ATOM 814 C C . THR A 1 102 ? 21.483 22.933 -25.614 1.00 45.75 102 THR A C 1
ATOM 816 O O . THR A 1 102 ? 22.143 21.945 -25.310 1.00 45.75 102 THR A O 1
ATOM 819 N N . PHE A 1 103 ? 21.904 23.969 -26.342 1.00 42.34 103 PHE A N 1
ATOM 820 C CA . PHE A 1 103 ? 23.272 24.348 -26.702 1.00 42.34 103 PHE A CA 1
ATOM 821 C C . PHE A 1 103 ? 24.327 24.037 -25.635 1.00 42.34 103 PHE A C 1
ATOM 823 O O . PHE A 1 103 ? 24.026 24.247 -24.436 1.00 42.34 103 PHE A O 1
#

Radius of gyration: 21.43 Å; chains: 1; bounding box: 51×36×57 Å